Protein AF-A0A353Y7W3-F1 (afdb_monomer_lite)

Structure (mmCIF, N/CA/C/O backbone):
data_AF-A0A353Y7W3-F1
#
_entry.id   AF-A0A353Y7W3-F1
#
loop_
_atom_site.group_PDB
_atom_site.id
_atom_site.type_symbol
_atom_site.label_atom_id
_atom_site.label_alt_id
_atom_site.label_comp_id
_atom_site.label_asym_id
_atom_site.label_entity_id
_atom_site.label_seq_id
_atom_site.pdbx_PDB_ins_code
_atom_site.Cartn_x
_atom_site.Cartn_y
_atom_site.Cartn_z
_atom_site.occupancy
_atom_site.B_iso_or_equiv
_atom_site.auth_seq_id
_atom_site.auth_comp_id
_atom_site.auth_asym_id
_atom_site.aut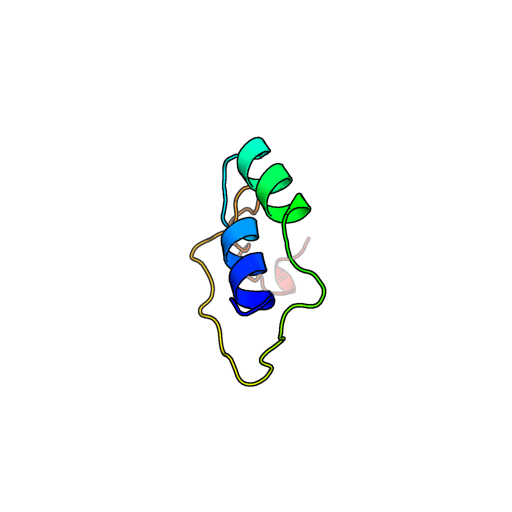h_atom_id
_atom_site.pdbx_PDB_model_num
ATOM 1 N N . MET A 1 1 ? 8.717 -5.455 -10.590 1.00 71.25 1 MET A N 1
ATOM 2 C CA . MET A 1 1 ? 7.707 -5.578 -9.517 1.00 71.25 1 MET A CA 1
ATOM 3 C C . MET A 1 1 ? 6.383 -5.094 -10.096 1.00 71.25 1 MET A C 1
ATOM 5 O O . MET A 1 1 ? 6.427 -4.264 -10.996 1.00 71.25 1 MET A O 1
ATOM 9 N N . GLU A 1 2 ? 5.247 -5.642 -9.676 1.00 92.25 2 GLU A N 1
ATOM 10 C CA . GLU A 1 2 ? 3.927 -5.168 -10.123 1.00 92.25 2 GLU A CA 1
ATOM 11 C C . GLU A 1 2 ? 3.633 -3.785 -9.506 1.00 92.25 2 GLU A C 1
ATOM 13 O O . GLU A 1 2 ? 4.050 -3.505 -8.376 1.00 92.25 2 GLU A O 1
ATOM 18 N N . LEU A 1 3 ? 3.001 -2.888 -10.271 1.00 96.00 3 LEU A N 1
ATOM 19 C CA . LEU A 1 3 ? 2.890 -1.471 -9.909 1.00 96.00 3 LEU A CA 1
ATOM 20 C C . LEU A 1 3 ? 2.020 -1.243 -8.664 1.00 96.00 3 LEU A C 1
ATOM 22 O O . LEU A 1 3 ? 2.372 -0.422 -7.811 1.00 96.00 3 LEU A O 1
ATOM 26 N N . ARG A 1 4 ? 0.894 -1.953 -8.530 1.00 96.12 4 ARG A N 1
ATOM 27 C CA . ARG A 1 4 ? -0.019 -1.806 -7.385 1.00 96.12 4 ARG A CA 1
ATOM 28 C C . ARG A 1 4 ? 0.628 -2.305 -6.091 1.00 96.12 4 ARG A C 1
ATOM 30 O O . ARG A 1 4 ? 0.468 -1.647 -5.064 1.00 96.12 4 ARG A O 1
ATOM 37 N N . ALA A 1 5 ? 1.399 -3.388 -6.148 1.00 94.81 5 ALA A N 1
ATOM 38 C CA . ALA A 1 5 ? 2.163 -3.923 -5.025 1.00 94.81 5 ALA A CA 1
ATOM 39 C C . ALA A 1 5 ? 3.181 -2.899 -4.507 1.00 94.81 5 ALA A C 1
ATOM 41 O O . ALA A 1 5 ? 3.168 -2.555 -3.326 1.00 94.81 5 ALA A O 1
ATOM 42 N N . ALA A 1 6 ? 3.983 -2.321 -5.408 1.00 95.50 6 ALA A N 1
ATOM 43 C CA . ALA A 1 6 ? 4.935 -1.270 -5.052 1.00 95.50 6 ALA A CA 1
ATOM 44 C C . ALA A 1 6 ? 4.234 -0.035 -4.453 1.00 95.50 6 ALA A C 1
ATOM 46 O O . ALA A 1 6 ? 4.698 0.542 -3.468 1.00 95.50 6 ALA A O 1
ATOM 47 N N . CYS A 1 7 ? 3.078 0.361 -5.000 1.00 95.94 7 CYS A N 1
ATOM 48 C CA . CYS A 1 7 ? 2.273 1.441 -4.425 1.00 95.94 7 CYS A CA 1
ATOM 49 C C . CYS A 1 7 ? 1.796 1.121 -3.001 1.00 95.94 7 CYS A C 1
ATOM 51 O O . CYS A 1 7 ? 1.825 2.004 -2.142 1.00 95.94 7 CYS A O 1
ATOM 53 N N . LEU A 1 8 ? 1.348 -0.112 -2.747 1.00 94.88 8 LEU A N 1
ATOM 54 C CA . LEU A 1 8 ? 0.857 -0.539 -1.438 1.00 94.88 8 LEU A CA 1
ATOM 55 C C . LEU A 1 8 ? 1.971 -0.514 -0.382 1.00 94.88 8 LEU A C 1
ATOM 57 O O . LEU A 1 8 ? 1.757 -0.009 0.722 1.00 94.88 8 LEU A O 1
ATOM 61 N N . GLU A 1 9 ? 3.172 -0.970 -0.738 1.00 94.44 9 GLU A N 1
ATOM 62 C CA . GLU A 1 9 ? 4.353 -0.891 0.131 1.00 94.44 9 GLU A CA 1
ATOM 63 C C . GLU A 1 9 ? 4.692 0.564 0.490 1.00 94.44 9 GLU A C 1
ATOM 65 O O . GLU A 1 9 ? 4.843 0.906 1.666 1.00 94.44 9 GLU A O 1
ATOM 70 N N . LEU A 1 10 ? 4.732 1.456 -0.507 1.00 95.75 10 LEU A N 1
ATOM 71 C CA . LEU A 1 10 ? 5.006 2.882 -0.295 1.00 95.75 10 LEU A CA 1
ATOM 72 C C . LEU A 1 10 ? 3.917 3.571 0.536 1.00 95.75 10 LEU A C 1
ATOM 74 O O . LEU A 1 10 ? 4.216 4.447 1.353 1.00 95.75 10 LEU A O 1
ATOM 78 N N . LEU A 1 11 ? 2.652 3.180 0.362 1.00 94.12 11 LEU A N 1
ATOM 79 C CA . LEU A 1 11 ? 1.539 3.697 1.153 1.00 94.12 11 LEU A CA 1
ATOM 80 C C . LEU A 1 11 ? 1.738 3.391 2.645 1.00 94.12 11 LEU A C 1
ATOM 82 O O . LEU A 1 11 ? 1.534 4.287 3.472 1.00 94.12 11 LEU A O 1
ATOM 86 N N . ALA A 1 12 ? 2.199 2.179 2.967 1.00 93.88 12 ALA A N 1
ATOM 87 C CA . ALA A 1 12 ? 2.427 1.701 4.329 1.00 93.88 12 ALA A CA 1
ATOM 88 C C . ALA A 1 12 ? 3.665 2.310 5.021 1.00 93.88 12 ALA A C 1
ATOM 90 O O . ALA A 1 12 ? 3.754 2.263 6.249 1.00 93.88 12 ALA A O 1
ATOM 91 N N . LEU A 1 13 ? 4.599 2.926 4.282 1.00 95.06 13 LEU A N 1
ATOM 92 C CA . LEU A 1 13 ? 5.786 3.553 4.878 1.00 95.06 13 LEU A CA 1
ATOM 93 C C . LEU A 1 13 ? 5.416 4.704 5.826 1.00 95.06 13 LEU A C 1
ATOM 95 O O . LEU A 1 13 ? 4.682 5.623 5.461 1.00 95.06 13 LEU A O 1
ATOM 99 N N . ALA A 1 14 ? 5.950 4.682 7.047 1.00 93.50 14 ALA A N 1
ATOM 100 C CA . ALA A 1 14 ? 5.739 5.750 8.028 1.00 93.50 14 ALA A CA 1
ATOM 101 C C . ALA A 1 14 ? 6.688 6.940 7.824 1.00 93.50 14 ALA A C 1
ATOM 103 O O . ALA A 1 14 ? 6.296 8.078 8.073 1.00 93.50 14 ALA A O 1
ATOM 104 N N . ASP A 1 15 ? 7.911 6.686 7.352 1.00 95.44 15 ASP A N 1
ATOM 105 C CA . ASP A 1 15 ? 8.899 7.731 7.090 1.00 95.44 15 ASP A CA 1
ATOM 106 C C . ASP A 1 15 ? 8.502 8.550 5.844 1.00 95.44 15 ASP A C 1
ATOM 108 O O . ASP A 1 15 ? 8.453 8.003 4.733 1.00 95.44 15 ASP A O 1
ATOM 112 N N . PRO A 1 16 ? 8.222 9.860 5.994 1.00 93.94 16 PRO A N 1
ATOM 113 C CA . PRO A 1 16 ? 7.824 10.707 4.878 1.00 93.94 16 PRO A CA 1
ATOM 114 C C . PRO A 1 16 ? 8.940 10.905 3.842 1.00 93.94 16 PRO A C 1
ATOM 116 O O . PRO A 1 16 ? 8.635 11.024 2.654 1.00 93.94 16 PRO A O 1
ATOM 119 N N . VAL A 1 17 ? 10.213 10.918 4.251 1.00 97.44 17 VAL A N 1
ATOM 120 C CA . VAL A 1 17 ? 11.350 11.134 3.340 1.00 97.44 17 VAL A CA 1
ATOM 121 C C . VAL A 1 17 ? 11.573 9.891 2.487 1.00 97.44 17 VAL A C 1
ATOM 123 O O . VAL A 1 17 ? 11.623 9.988 1.259 1.00 97.44 17 VAL A O 1
ATOM 126 N N . ALA A 1 18 ? 11.622 8.715 3.120 1.00 96.88 18 ALA A N 1
ATOM 127 C CA . ALA A 1 18 ? 11.736 7.446 2.406 1.00 96.88 18 ALA A CA 1
ATOM 128 C C . ALA A 1 18 ? 10.551 7.220 1.452 1.00 96.88 18 ALA A C 1
ATOM 130 O O . ALA A 1 18 ? 10.749 6.816 0.305 1.00 96.88 18 ALA A O 1
ATOM 131 N N . LYS A 1 19 ? 9.324 7.553 1.883 1.00 96.81 19 LYS A N 1
ATOM 132 C CA . LYS A 1 19 ? 8.130 7.476 1.028 1.00 96.81 19 LYS A CA 1
ATOM 133 C C . LYS A 1 19 ? 8.247 8.377 -0.197 1.00 96.81 19 LYS A C 1
ATOM 135 O O . LYS A 1 19 ? 8.004 7.915 -1.308 1.00 96.81 19 LYS A O 1
ATOM 140 N N . ALA A 1 20 ? 8.622 9.642 -0.013 1.00 97.62 20 ALA A N 1
ATOM 141 C CA . ALA A 1 20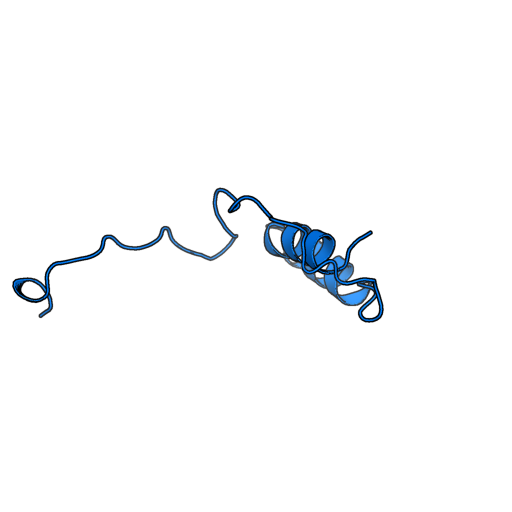 ? 8.757 10.586 -1.118 1.00 97.62 20 ALA A CA 1
ATOM 142 C C . ALA A 1 20 ? 9.803 10.120 -2.142 1.00 97.62 20 ALA A C 1
ATOM 144 O O . ALA A 1 20 ? 9.531 10.137 -3.344 1.00 97.62 20 ALA A O 1
ATOM 145 N N . ALA A 1 21 ? 10.961 9.644 -1.673 1.00 98.25 21 ALA A N 1
ATOM 146 C CA . ALA A 1 21 ? 12.003 9.098 -2.537 1.00 98.25 21 ALA A CA 1
ATOM 147 C C . ALA A 1 21 ? 11.516 7.863 -3.316 1.00 98.25 21 ALA A C 1
ATOM 149 O O . ALA A 1 21 ? 11.696 7.789 -4.532 1.00 98.25 21 ALA A O 1
ATOM 150 N N . GLY A 1 22 ? 10.840 6.928 -2.642 1.00 97.50 22 GLY A N 1
ATOM 151 C CA . GLY A 1 22 ? 10.302 5.724 -3.274 1.00 97.50 22 GLY A CA 1
ATOM 152 C C . GLY A 1 22 ? 9.213 6.018 -4.312 1.00 97.50 22 GLY A C 1
ATOM 153 O O . GLY A 1 22 ? 9.234 5.453 -5.401 1.00 97.50 22 GLY A O 1
ATOM 154 N N . VAL A 1 23 ? 8.308 6.961 -4.030 1.00 97.06 23 VAL A N 1
ATOM 155 C CA . VAL A 1 23 ? 7.277 7.399 -4.993 1.00 97.06 23 VAL A CA 1
ATOM 156 C C . VAL A 1 23 ? 7.901 8.097 -6.204 1.00 97.06 23 VAL A C 1
ATOM 158 O O . VAL A 1 23 ? 7.438 7.905 -7.329 1.00 97.06 23 VAL A O 1
ATOM 161 N N . ALA A 1 24 ? 8.951 8.897 -6.003 1.00 97.81 24 ALA A N 1
ATOM 162 C CA . ALA A 1 24 ? 9.658 9.557 -7.099 1.00 97.81 24 ALA A CA 1
ATOM 163 C C . ALA A 1 24 ? 10.372 8.556 -8.025 1.00 97.81 24 ALA A C 1
ATOM 165 O O . ALA A 1 24 ? 10.431 8.788 -9.231 1.00 97.81 24 ALA A O 1
ATOM 166 N N . ALA A 1 25 ? 10.871 7.448 -7.473 1.00 97.12 25 ALA A N 1
ATOM 167 C CA . ALA A 1 25 ? 11.554 6.385 -8.211 1.00 97.12 25 ALA A CA 1
ATOM 168 C C . ALA A 1 25 ? 10.608 5.329 -8.820 1.00 97.12 25 ALA A C 1
ATOM 170 O O . ALA A 1 25 ? 11.074 4.410 -9.492 1.00 97.12 25 ALA A O 1
ATOM 171 N N . LEU A 1 26 ? 9.296 5.430 -8.581 1.00 96.56 26 LEU A N 1
ATOM 172 C CA . LEU A 1 26 ? 8.318 4.443 -9.029 1.00 96.56 26 LEU A CA 1
ATOM 173 C C . LEU A 1 26 ? 8.198 4.420 -10.562 1.00 96.56 26 LEU A C 1
ATOM 175 O O . LEU A 1 26 ? 7.914 5.444 -11.190 1.00 96.56 26 LEU A O 1
ATOM 179 N N . ASP A 1 27 ? 8.326 3.234 -11.159 1.00 95.69 27 ASP A N 1
ATOM 180 C CA . ASP A 1 27 ? 8.050 3.031 -12.582 1.00 95.69 27 ASP A CA 1
ATOM 181 C C . ASP A 1 27 ? 6.539 3.027 -12.850 1.00 95.69 27 ASP A C 1
ATOM 183 O O . ASP A 1 27 ? 5.849 2.025 -12.673 1.00 95.69 27 ASP A O 1
ATOM 187 N N . ARG A 1 28 ? 6.020 4.166 -13.313 1.00 94.06 28 ARG A N 1
ATOM 188 C CA . ARG A 1 28 ? 4.588 4.354 -13.603 1.00 94.06 28 ARG A CA 1
ATOM 189 C C . ARG A 1 28 ? 4.114 3.626 -14.862 1.00 94.06 28 ARG A C 1
ATOM 191 O O . ARG A 1 28 ? 2.909 3.565 -15.084 1.00 94.06 28 ARG A O 1
ATOM 198 N N . ALA A 1 29 ? 5.035 3.121 -15.680 1.00 95.56 29 ALA A N 1
ATOM 199 C CA . ALA A 1 29 ? 4.728 2.284 -16.836 1.00 95.56 29 ALA A CA 1
ATOM 200 C C . ALA A 1 29 ? 4.815 0.784 -16.502 1.00 95.56 29 ALA A C 1
ATOM 202 O O . ALA A 1 29 ? 4.636 -0.053 -17.389 1.00 95.56 29 ALA A O 1
ATOM 203 N N . GLY A 1 30 ? 5.07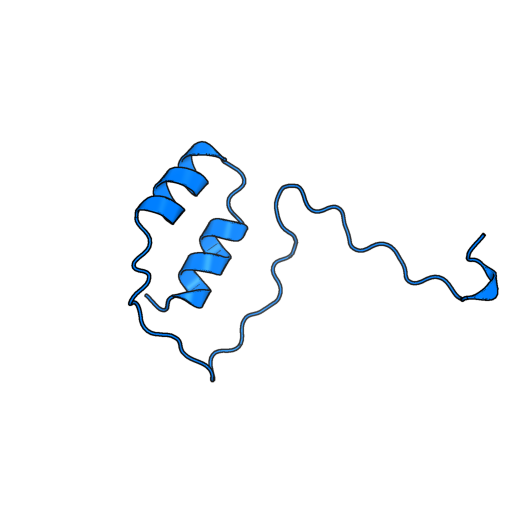5 0.449 -15.233 1.00 93.44 30 GLY A N 1
ATOM 204 C CA . GLY A 1 30 ? 5.144 -0.921 -14.755 1.00 93.44 30 GLY A CA 1
ATOM 205 C C . GLY A 1 30 ? 3.842 -1.702 -14.983 1.00 93.44 30 GLY A C 1
ATOM 206 O O . GLY A 1 30 ? 2.764 -1.119 -15.135 1.00 93.44 30 GLY A O 1
ATOM 207 N N . PRO A 1 31 ? 3.921 -3.042 -15.001 1.00 96.25 31 PRO A N 1
ATOM 208 C CA . PRO A 1 31 ? 2.765 -3.889 -15.252 1.00 96.25 31 PRO A CA 1
ATOM 209 C C . PRO A 1 31 ? 1.723 -3.746 -14.138 1.00 96.25 31 PRO A C 1
ATOM 211 O O . PRO A 1 31 ? 2.072 -3.666 -12.958 1.00 96.25 31 PRO A O 1
ATOM 214 N N . ILE A 1 32 ? 0.450 -3.771 -14.534 1.00 96.50 32 ILE A N 1
ATOM 215 C CA . ILE A 1 32 ? -0.701 -3.827 -13.632 1.00 96.50 32 ILE A CA 1
ATOM 216 C C . ILE A 1 32 ? -1.354 -5.195 -13.793 1.00 96.50 32 ILE A C 1
ATOM 218 O O . ILE A 1 32 ? -1.896 -5.502 -14.856 1.00 96.50 32 ILE A O 1
ATOM 222 N N . ASP A 1 33 ? -1.320 -6.004 -12.738 1.00 95.31 33 ASP A N 1
ATOM 223 C CA . ASP A 1 33 ? -2.054 -7.269 -12.705 1.00 95.31 33 ASP A CA 1
ATOM 224 C C . ASP A 1 33 ? -3.434 -7.043 -12.079 1.00 95.31 33 ASP A C 1
ATOM 226 O O . ASP A 1 33 ? -3.568 -6.798 -10.877 1.00 95.31 33 ASP A O 1
ATOM 230 N N . CYS A 1 34 ? -4.479 -7.109 -12.903 1.00 93.56 34 CYS A N 1
ATOM 231 C CA . CYS A 1 34 ? -5.864 -6.933 -12.467 1.00 93.56 34 CYS A CA 1
ATOM 232 C C . CYS A 1 34 ? -6.436 -8.162 -11.743 1.00 93.56 34 CYS A C 1
ATOM 234 O O . CYS A 1 34 ? -7.431 -8.021 -11.034 1.00 93.56 34 CYS A O 1
ATOM 236 N N . ALA A 1 35 ? -5.844 -9.346 -11.923 1.00 96.12 35 ALA A N 1
ATOM 237 C CA . ALA A 1 35 ? -6.258 -10.569 -11.236 1.00 96.12 35 ALA A CA 1
ATOM 238 C C . ALA A 1 35 ? -5.578 -10.717 -9.865 1.00 96.12 35 ALA A C 1
ATOM 240 O O . ALA A 1 35 ? -6.055 -11.477 -9.022 1.00 96.12 35 ALA A O 1
ATOM 241 N N . CYS A 1 36 ? -4.496 -9.971 -9.625 1.00 94.00 36 CYS A N 1
ATOM 242 C CA . CYS A 1 36 ? -3.832 -9.921 -8.331 1.00 94.00 36 CYS A CA 1
ATOM 243 C C . CYS A 1 36 ? -4.752 -9.320 -7.252 1.00 94.00 36 CYS A C 1
ATOM 245 O O . CYS A 1 36 ? -5.251 -8.189 -7.371 1.00 94.00 36 CYS A O 1
ATOM 247 N N . VAL A 1 37 ? -4.942 -10.100 -6.185 1.00 94.94 37 VAL A N 1
ATOM 248 C CA . VAL A 1 37 ? -5.684 -9.741 -4.973 1.00 94.94 37 VAL A CA 1
ATOM 249 C C . VAL A 1 37 ? -4.681 -9.393 -3.878 1.00 94.94 37 VAL A C 1
ATOM 251 O O . VAL A 1 37 ? -3.716 -10.121 -3.667 1.00 94.94 37 VAL A O 1
ATOM 254 N N . PHE A 1 38 ? -4.927 -8.284 -3.183 1.00 92.44 38 PHE A N 1
ATOM 255 C CA . PHE A 1 38 ? -4.110 -7.826 -2.065 1.00 92.44 38 PHE A CA 1
ATOM 256 C C . PHE A 1 38 ? -4.896 -7.967 -0.770 1.00 92.44 38 PHE A C 1
ATOM 258 O O . PHE A 1 38 ? -6.073 -7.600 -0.724 1.00 92.44 38 PHE A O 1
ATOM 265 N N . ASP A 1 39 ? -4.231 -8.448 0.274 1.00 92.31 39 ASP A N 1
ATOM 266 C CA . ASP A 1 39 ? -4.770 -8.37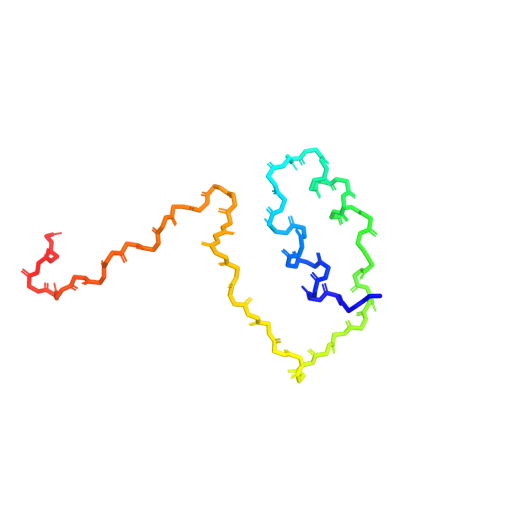9 1.625 1.00 92.31 39 ASP A CA 1
ATOM 267 C C . ASP A 1 39 ? -4.775 -6.927 2.114 1.00 92.31 39 ASP A C 1
ATOM 269 O O . ASP A 1 39 ? -3.871 -6.139 1.817 1.00 92.31 39 ASP A O 1
ATOM 273 N N . GLU A 1 40 ? -5.806 -6.567 2.876 1.00 87.81 40 GLU A N 1
ATOM 274 C CA . GLU A 1 40 ? -5.890 -5.251 3.506 1.00 87.81 40 GLU A CA 1
ATOM 275 C C . GLU A 1 40 ? -4.744 -5.107 4.529 1.00 87.81 40 GLU A C 1
ATOM 277 O O . GLU A 1 40 ? -4.618 -5.948 5.429 1.00 87.81 40 GLU A O 1
ATOM 282 N N . PRO A 1 41 ? -3.906 -4.056 4.444 1.00 88.19 41 PRO A N 1
ATOM 283 C CA . PRO A 1 41 ? -2.884 -3.819 5.452 1.00 88.19 41 PRO A CA 1
ATOM 284 C C . PRO A 1 41 ? -3.539 -3.477 6.803 1.00 88.19 41 PRO A C 1
ATOM 286 O O . PRO A 1 41 ? -4.610 -2.871 6.841 1.00 88.19 41 PRO A O 1
ATOM 289 N N . PRO A 1 42 ? -2.885 -3.775 7.941 1.00 85.06 42 PRO A N 1
ATOM 290 C CA . PRO A 1 42 ? -3.458 -3.534 9.271 1.00 85.06 42 PRO A CA 1
ATOM 291 C C . PRO A 1 42 ? -3.762 -2.050 9.551 1.00 85.06 42 PRO A C 1
ATOM 293 O O . PRO A 1 42 ? -4.535 -1.727 10.451 1.00 85.06 42 PRO A O 1
ATOM 296 N N . GLY A 1 43 ? -3.152 -1.141 8.789 1.00 86.56 43 GLY A N 1
ATOM 297 C CA . GLY A 1 43 ? -3.409 0.290 8.823 1.00 86.56 43 GLY A CA 1
ATOM 298 C C . GLY A 1 43 ? -2.462 1.046 7.896 1.00 86.56 43 GLY A C 1
ATOM 299 O O . GLY A 1 43 ? -1.526 0.478 7.335 1.00 86.56 43 GLY A O 1
ATOM 300 N N . VAL A 1 44 ? -2.696 2.350 7.752 1.00 90.06 44 VAL A N 1
ATOM 301 C CA . VAL A 1 44 ? -1.846 3.255 6.966 1.00 90.06 44 VAL A CA 1
ATOM 302 C C . VAL A 1 44 ? -1.441 4.437 7.848 1.00 90.06 44 VAL A C 1
ATOM 304 O O . VAL A 1 44 ? -2.300 4.990 8.541 1.00 90.06 44 VAL A O 1
ATOM 307 N N . PRO A 1 45 ? -0.169 4.873 7.831 1.00 91.19 45 PRO A N 1
ATOM 308 C CA . PRO A 1 45 ? 0.268 6.042 8.587 1.00 91.19 45 PRO A CA 1
ATOM 309 C C . PRO A 1 45 ? -0.604 7.275 8.312 1.00 91.19 45 PRO A C 1
ATOM 311 O O . PRO A 1 45 ? -0.880 7.615 7.162 1.00 91.19 45 PRO A O 1
ATOM 314 N N . GLY A 1 46 ? -1.062 7.938 9.377 1.00 86.12 46 GLY A N 1
ATOM 315 C CA . GLY A 1 46 ? -1.944 9.109 9.290 1.00 86.12 46 GLY A CA 1
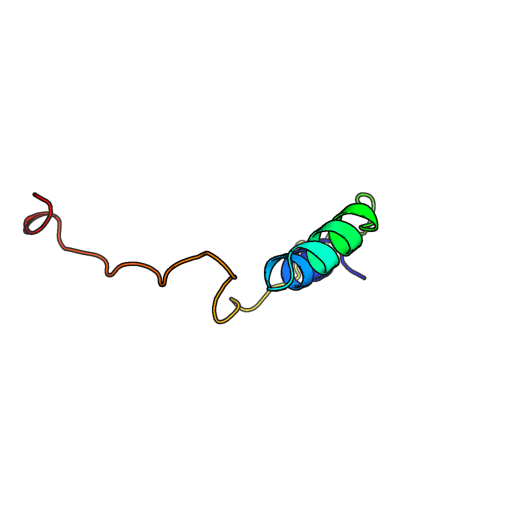ATOM 316 C C . GLY A 1 46 ? -3.423 8.796 9.025 1.00 86.12 46 GLY A C 1
ATOM 317 O O . GLY A 1 46 ? -4.244 9.713 9.047 1.00 86.12 46 GLY A O 1
ATOM 318 N N . ARG A 1 47 ? -3.803 7.527 8.820 1.00 85.62 47 ARG A N 1
ATOM 319 C CA . ARG A 1 47 ? -5.206 7.092 8.825 1.00 85.62 47 ARG A CA 1
ATOM 320 C C . ARG A 1 47 ? -5.579 6.619 10.225 1.00 85.62 47 ARG A C 1
ATOM 322 O O . ARG A 1 47 ? -4.991 5.677 10.748 1.00 85.62 47 ARG A O 1
ATOM 329 N N . SER A 1 48 ? -6.577 7.263 10.823 1.00 84.56 48 SER A N 1
ATOM 330 C CA . SER A 1 48 ? -7.226 6.733 12.020 1.00 84.56 48 SER A CA 1
ATOM 331 C C . SER A 1 48 ? -7.902 5.397 11.707 1.00 84.56 48 SER A C 1
ATOM 333 O O . SER A 1 48 ? -8.253 5.124 10.556 1.00 84.56 48 SER A O 1
ATOM 335 N N . ALA A 1 49 ? -8.141 4.592 12.744 1.00 84.50 49 ALA A N 1
ATOM 336 C CA . ALA A 1 49 ? -8.987 3.412 12.618 1.00 84.50 49 ALA A CA 1
ATOM 337 C C . ALA A 1 49 ? -10.338 3.781 11.980 1.00 84.50 49 ALA A C 1
ATOM 339 O O . ALA A 1 49 ? -10.852 4.891 12.174 1.00 84.50 49 ALA A O 1
ATOM 340 N N . ARG A 1 50 ? -10.912 2.846 11.213 1.00 82.25 50 ARG A N 1
ATOM 341 C CA . ARG A 1 50 ? -12.247 3.021 10.637 1.00 82.25 50 ARG A CA 1
ATOM 342 C C . ARG A 1 50 ? -13.237 3.277 11.784 1.00 82.25 50 ARG A C 1
ATOM 344 O O . ARG A 1 50 ? -13.309 2.448 12.692 1.00 82.25 50 ARG A O 1
ATOM 351 N N . PRO A 1 51 ? -13.989 4.391 11.765 1.00 84.81 51 PRO A N 1
ATOM 352 C CA . PRO A 1 51 ? -14.980 4.644 12.798 1.00 84.81 51 PRO A CA 1
ATOM 353 C C . PRO A 1 51 ? -16.070 3.564 12.754 1.00 84.81 51 PRO A C 1
ATOM 355 O O . PRO A 1 51 ? -16.361 3.030 11.676 1.00 84.81 51 PRO A O 1
ATOM 358 N N . PRO A 1 52 ? -16.681 3.229 13.900 1.00 88.81 52 PRO A N 1
ATOM 359 C CA . PRO A 1 52 ? -17.776 2.274 13.925 1.00 88.81 52 PRO A CA 1
ATOM 360 C C . PRO A 1 52 ? -18.946 2.790 13.082 1.00 88.81 52 PRO A C 1
ATOM 362 O O . PRO A 1 52 ? -19.252 3.983 13.078 1.00 88.81 52 PRO A O 1
ATOM 365 N N . LEU A 1 53 ? -19.617 1.877 12.379 1.00 90.56 53 LEU A N 1
ATOM 366 C CA . LEU A 1 53 ? -20.878 2.195 11.718 1.00 90.56 53 LEU A CA 1
ATOM 367 C C . LEU A 1 53 ? -21.949 2.409 12.788 1.00 90.56 53 LEU A C 1
ATOM 369 O O . LEU A 1 53 ? -22.216 1.515 13.590 1.00 90.56 53 LEU A O 1
ATOM 373 N N . LEU A 1 54 ? -22.554 3.594 12.787 1.00 90.81 54 LEU A N 1
ATOM 374 C CA . LEU A 1 54 ? -23.655 3.932 13.680 1.00 90.81 54 LEU A CA 1
ATOM 375 C C . LEU A 1 54 ? -24.994 3.765 12.945 1.00 90.81 54 LEU A C 1
ATOM 377 O O . LEU A 1 54 ? -25.096 4.129 11.770 1.00 90.81 54 LEU A O 1
ATOM 381 N N . PRO A 1 55 ? -26.041 3.246 13.610 1.00 92.31 55 PRO A N 1
ATOM 382 C CA . PRO A 1 55 ? -27.401 3.305 13.095 1.00 92.31 55 PRO A CA 1
ATOM 383 C C . PRO A 1 55 ? -27.822 4.748 12.797 1.00 92.31 55 PRO A C 1
ATOM 385 O O . PRO A 1 55 ? -27.464 5.671 13.525 1.00 92.31 55 PRO A O 1
ATOM 388 N N . HIS A 1 56 ? -28.661 4.931 11.775 1.00 90.75 56 HIS A N 1
ATOM 389 C CA . HIS A 1 56 ? -29.186 6.247 11.385 1.00 90.75 56 HIS A CA 1
ATOM 390 C C . HIS A 1 56 ? -29.857 7.023 12.537 1.00 90.75 56 HIS A C 1
ATOM 392 O O . HIS A 1 56 ? -29.781 8.244 12.571 1.00 90.75 56 HIS A O 1
ATOM 398 N N . THR A 1 57 ? -30.447 6.332 13.518 1.00 93.81 57 THR A N 1
ATOM 399 C CA . THR A 1 57 ? -31.064 6.930 14.717 1.00 93.81 57 THR A CA 1
ATOM 400 C C . THR A 1 57 ? -30.068 7.554 15.699 1.00 93.81 57 THR A C 1
ATOM 40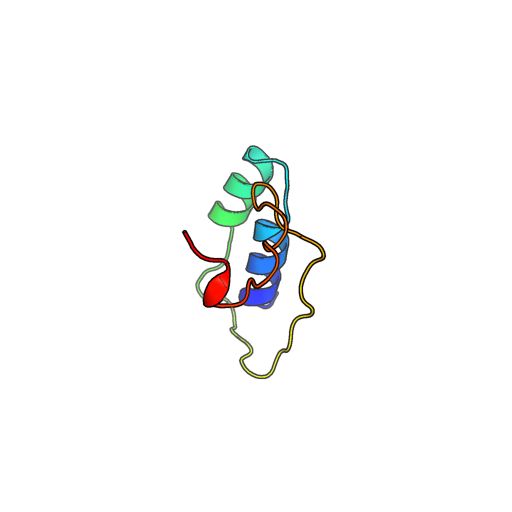2 O O . THR A 1 57 ? -30.483 8.229 16.638 1.00 93.81 57 THR A O 1
ATOM 405 N N . GLN A 1 58 ? -28.768 7.312 15.521 1.00 89.00 58 GLN A N 1
ATOM 406 C CA . GLN A 1 58 ? -27.694 7.806 16.388 1.00 89.00 58 GLN A CA 1
ATOM 407 C C . GLN A 1 58 ? -26.834 8.892 15.720 1.00 89.00 58 GLN A C 1
ATOM 409 O O . GLN A 1 58 ? -25.874 9.365 16.328 1.00 89.00 58 GLN A O 1
ATOM 414 N N . ILE A 1 59 ? -27.173 9.302 14.494 1.00 81.12 59 ILE A N 1
ATOM 415 C CA . ILE A 1 59 ? -26.540 10.427 13.800 1.00 81.12 59 ILE A CA 1
ATOM 416 C C . ILE A 1 59 ? -27.267 11.705 14.250 1.00 81.12 59 ILE A C 1
ATOM 418 O O . ILE A 1 59 ? -28.480 11.804 14.081 1.00 81.12 59 ILE A O 1
ATOM 422 N N . LYS A 1 60 ? -26.542 12.635 14.886 1.00 69.88 60 LYS A N 1
ATOM 423 C CA . LYS A 1 60 ? -27.062 13.936 15.346 1.00 69.88 60 LYS A CA 1
ATOM 424 C C . LYS A 1 60 ? -26.845 15.026 14.308 1.00 69.88 60 LYS A C 1
ATOM 426 O O . LYS A 1 60 ? -25.770 14.995 13.670 1.00 69.88 60 LYS A O 1
#

Foldseek 3Di:
DAQVVLVVVLQQDQDPVVSVVSVVVRDPVGHHDPVDDDDDDPDGHPDDDDDDDDPPVPDD

Secondary structure (DSSP, 8-state):
--HHHHHHHHHH---HHHHHHHHHT--TTS---SS---PPPS--TTPPPPPPPPPGGG--

pLDDT: mean 92.0, std 5.84, range [69.88, 98.25]

Sequence (60 aa):
MELRAACLELLALADPVAKAAGVAALDRAGPIDCACVFDEPPGVPGRSARPPLLPHTQIK

Radius of gyration: 16.15 Å; chains: 1; bounding box: 43×24×33 Å